Protein AF-A0A2X1MU84-F1 (afdb_monomer_lite)

InterPro domains:
  IPR000269 Copper amine oxidase [PTHR10638] (12-130)
  IPR015798 Copper amine oxidase, catalytic domain [PF01179] (11-119)
  IPR036460 Copper amine oxidase, catalytic domain superfamily [G3DSA:2.70.98.20] (1-134)
  IPR036460 Copper amine oxidase, catalytic domain superfamily [SSF49998] (6-132)

Organism: Escherichia coli (NCBI:txid562)

Foldseek 3Di:
DAFDQAQDCPDPCNCVRDVQADDPGGRDGDGDDDDDDDDDDCDQQVHNDWFKKKWAWDWDADPPDDDDGIDIDIDIDTDDDDVSVPDDDDPNIWIWTFDPVDADPVRHTRTDTDDPPPDDPDDDDPDDDDDPVD

Radius of gyration: 23.7 Å; chains: 1; bounding box: 52×28×69 Å

Sequence (134 aa):
MKGVKAKTMHDETAKDDTRYGTLIDHNIVGTTHQHIYNFRLDLDVDGENNSLVAMDPVVKPNTAGGPRTSTMQVNQYNIGNEQDAAQKFDPGTIRLLSNPNKENRMGNPVSYQIIPYAGGTHPVAKGAQFAPDE

Secondary structure (DSSP, 8-state):
-EE-S-SSTTSTTHHHHTTTEEEEETTEEEE-------------TTSS--EEEEEEEEEEE--S-SS-SEEEEEEEEEE-SHHHHS-PPPTTSEEEEEEEEEE-TTSPEEEEE--S----SS---S-----TT-

Structure (mmCIF, N/CA/C/O backbone):
data_AF-A0A2X1MU84-F1
#
_entry.id   AF-A0A2X1MU84-F1
#
loop_
_atom_site.group_PDB
_atom_site.id
_atom_site.type_symbol
_atom_site.label_atom_id
_atom_site.label_alt_id
_atom_site.label_comp_id
_atom_site.label_asym_id
_atom_site.label_entity_id
_atom_site.label_seq_id
_atom_site.pdbx_PDB_ins_code
_atom_site.Cartn_x
_atom_site.Cartn_y
_atom_site.Cartn_z
_atom_site.occupancy
_atom_site.B_iso_or_equiv
_atom_site.auth_seq_id
_atom_site.auth_comp_id
_atom_site.auth_asym_id
_atom_site.auth_atom_id
_atom_site.pdbx_PDB_model_num
ATOM 1 N N . MET A 1 1 ? 7.046 -1.311 -28.877 1.00 83.38 1 MET A N 1
ATOM 2 C CA . MET A 1 1 ? 8.393 -1.631 -29.411 1.00 83.38 1 MET A CA 1
ATOM 3 C C . MET A 1 1 ? 8.799 -0.529 -30.378 1.00 83.38 1 MET A C 1
ATOM 5 O O . MET A 1 1 ? 7.911 0.036 -31.008 1.00 83.38 1 MET A O 1
ATOM 9 N N . LYS A 1 2 ? 10.095 -0.220 -30.488 1.00 93.31 2 LYS A N 1
ATOM 10 C CA . LYS A 1 2 ? 10.650 0.823 -31.369 1.00 93.31 2 LYS A CA 1
ATOM 11 C C . LYS A 1 2 ? 11.746 0.225 -32.258 1.00 93.31 2 LYS A C 1
ATOM 13 O O . LYS A 1 2 ? 12.642 -0.436 -31.741 1.00 93.31 2 LYS A O 1
ATOM 18 N N . GLY A 1 3 ? 11.691 0.491 -33.563 1.00 94.69 3 GLY A N 1
ATOM 19 C CA . GLY A 1 3 ? 12.776 0.163 -34.493 1.00 94.69 3 GLY A CA 1
ATOM 20 C C . GLY A 1 3 ? 13.965 1.115 -34.331 1.00 94.69 3 GLY A C 1
ATOM 21 O O . GLY A 1 3 ? 13.766 2.326 -34.202 1.00 94.69 3 GLY A O 1
ATOM 22 N N . VAL A 1 4 ? 15.189 0.588 -34.325 1.00 96.50 4 VAL A N 1
ATOM 23 C CA . VAL A 1 4 ? 16.427 1.365 -34.125 1.00 96.5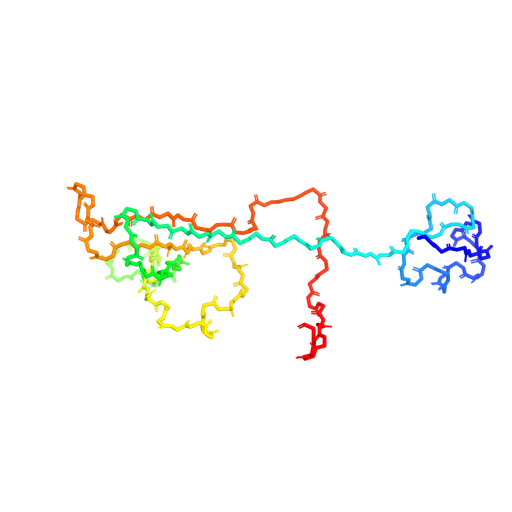0 4 VAL A CA 1
ATOM 24 C C . VAL A 1 4 ? 17.540 0.946 -35.084 1.00 96.50 4 VAL A C 1
ATOM 26 O O . VAL A 1 4 ? 17.486 -0.127 -35.687 1.00 96.50 4 VAL A O 1
ATOM 29 N N . LYS A 1 5 ? 18.563 1.796 -35.246 1.00 96.12 5 LYS A N 1
ATOM 30 C CA . LYS A 1 5 ? 19.706 1.488 -36.121 1.00 96.12 5 LYS A CA 1
ATOM 31 C C . LYS A 1 5 ? 20.661 0.488 -35.472 1.00 96.12 5 LYS A C 1
ATOM 33 O O . LYS A 1 5 ? 21.187 -0.368 -36.182 1.00 96.12 5 LYS A O 1
ATOM 38 N N . ALA A 1 6 ? 20.836 0.573 -34.154 1.00 97.00 6 ALA A N 1
ATOM 39 C CA . ALA A 1 6 ? 21.680 -0.344 -33.401 1.00 97.00 6 ALA A CA 1
ATOM 40 C C . ALA A 1 6 ? 21.195 -1.802 -33.516 1.00 97.00 6 ALA A C 1
ATOM 42 O O . ALA A 1 6 ? 20.025 -2.120 -33.292 1.00 97.00 6 ALA A O 1
ATOM 43 N N . LYS A 1 7 ? 22.118 -2.697 -33.857 1.00 97.38 7 LYS A N 1
ATOM 44 C CA . LYS A 1 7 ? 21.985 -4.154 -33.778 1.00 97.38 7 LYS A CA 1
ATOM 45 C C . LYS A 1 7 ? 22.563 -4.682 -32.474 1.00 97.38 7 LYS A C 1
ATOM 47 O O . LYS A 1 7 ? 22.012 -5.618 -31.914 1.00 97.38 7 LYS A O 1
ATOM 52 N N . THR A 1 8 ? 23.639 -4.079 -31.973 1.00 97.50 8 THR A N 1
ATOM 53 C CA . THR A 1 8 ? 24.250 -4.441 -30.686 1.00 97.50 8 THR A CA 1
ATOM 54 C C . THR A 1 8 ? 24.538 -3.200 -29.847 1.00 97.50 8 THR A C 1
ATOM 56 O O . THR A 1 8 ? 24.522 -2.077 -30.348 1.00 97.50 8 THR A O 1
ATOM 59 N N . MET A 1 9 ? 24.875 -3.392 -28.570 1.00 97.56 9 MET A N 1
ATOM 60 C CA . MET A 1 9 ? 25.298 -2.290 -27.696 1.00 97.56 9 MET A CA 1
ATOM 61 C C . MET A 1 9 ? 26.665 -1.685 -28.066 1.00 97.56 9 MET A C 1
ATOM 63 O O . MET A 1 9 ? 27.057 -0.688 -27.465 1.00 97.56 9 MET A O 1
ATOM 67 N N . HIS A 1 10 ? 27.390 -2.265 -29.030 1.00 97.69 10 HIS A N 1
ATOM 68 C CA . HIS A 1 10 ? 28.664 -1.736 -29.527 1.00 97.69 10 HIS A CA 1
ATOM 69 C C . HIS A 1 10 ? 28.502 -0.730 -30.673 1.00 97.69 10 HIS A C 1
ATOM 71 O O . HIS A 1 10 ? 29.481 -0.088 -31.048 1.00 97.69 10 HIS A O 1
ATOM 77 N N . ASP A 1 11 ? 27.296 -0.579 -31.224 1.00 97.50 11 ASP A N 1
ATOM 78 C CA . ASP A 1 11 ? 27.050 0.359 -32.316 1.00 97.50 11 ASP A CA 1
ATOM 79 C C . ASP A 1 11 ? 27.019 1.807 -31.804 1.00 97.50 11 ASP A C 1
ATOM 81 O O . ASP A 1 11 ? 26.520 2.086 -30.713 1.00 97.50 11 ASP A O 1
ATOM 85 N N . GLU A 1 12 ? 27.497 2.753 -32.617 1.00 97.38 12 GLU A N 1
ATOM 86 C CA . GLU A 1 12 ? 27.637 4.167 -32.228 1.00 97.38 12 GLU A CA 1
ATOM 87 C C . GLU A 1 12 ? 26.319 4.797 -31.749 1.00 97.38 12 GLU A C 1
ATOM 89 O O . GLU A 1 12 ? 26.312 5.621 -30.834 1.00 97.38 12 GLU A O 1
ATOM 94 N N .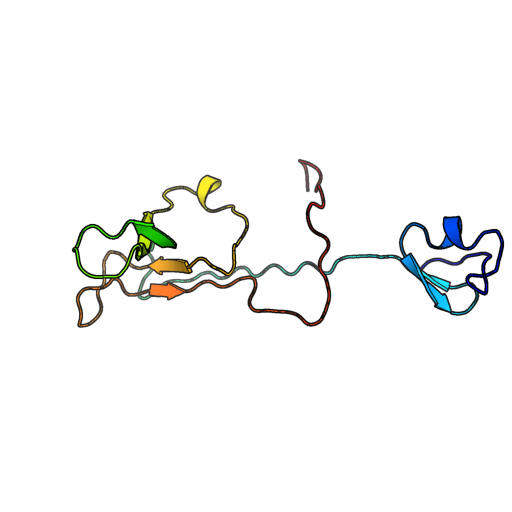 THR A 1 13 ? 25.186 4.386 -32.332 1.00 96.81 13 THR A N 1
ATOM 95 C CA . THR A 1 13 ? 23.864 4.928 -31.992 1.00 96.81 13 THR A CA 1
ATOM 96 C C . THR A 1 13 ? 23.222 4.255 -30.784 1.00 96.81 13 THR A C 1
ATOM 98 O O . THR A 1 13 ? 22.211 4.762 -30.300 1.00 96.81 13 THR A O 1
ATOM 101 N N . ALA A 1 14 ? 23.784 3.154 -30.265 1.00 96.38 14 ALA A N 1
ATOM 102 C CA . ALA A 1 14 ? 23.140 2.314 -29.253 1.00 96.38 14 ALA A CA 1
ATOM 103 C C . ALA A 1 14 ? 22.705 3.114 -28.021 1.00 96.38 14 ALA A C 1
ATOM 105 O O . ALA A 1 14 ? 21.564 2.999 -27.586 1.00 96.38 14 ALA A O 1
ATOM 106 N N . LYS A 1 15 ? 23.571 4.000 -27.513 1.00 96.69 15 LYS A N 1
ATOM 107 C CA . LYS A 1 15 ? 23.278 4.839 -26.341 1.00 96.69 15 LYS A CA 1
ATOM 108 C C . LYS A 1 15 ? 22.028 5.708 -26.523 1.00 96.69 15 LYS A C 1
ATOM 110 O O . LYS A 1 15 ? 21.224 5.825 -25.599 1.00 96.69 15 LYS A O 1
ATOM 115 N N . ASP A 1 16 ? 21.882 6.339 -27.684 1.00 97.44 16 ASP A N 1
ATOM 116 C CA . ASP A 1 16 ? 2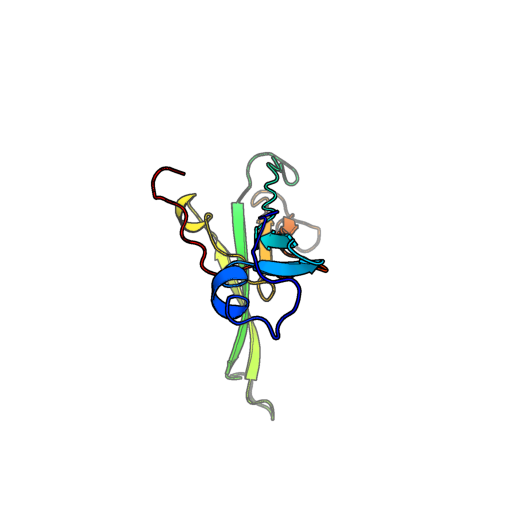0.732 7.198 -27.972 1.00 97.44 16 ASP A CA 1
ATOM 117 C C . ASP A 1 16 ? 19.495 6.377 -28.341 1.00 97.44 16 ASP A C 1
ATOM 119 O O . ASP A 1 16 ? 18.381 6.697 -27.915 1.00 97.44 16 ASP A O 1
ATOM 123 N N . ASP A 1 17 ? 19.692 5.279 -29.068 1.00 97.69 17 ASP A N 1
ATOM 124 C CA . ASP A 1 17 ? 18.636 4.358 -29.471 1.00 97.69 17 ASP A CA 1
ATOM 125 C C . ASP A 1 17 ? 17.945 3.710 -28.256 1.00 97.69 17 ASP A C 1
ATOM 127 O O . ASP A 1 17 ? 16.711 3.609 -28.250 1.00 97.69 17 ASP A O 1
ATOM 131 N N . THR A 1 18 ? 18.706 3.359 -27.208 1.00 97.62 18 THR A N 1
ATOM 132 C CA . THR A 1 18 ? 18.232 2.708 -25.968 1.00 97.62 18 THR A CA 1
ATOM 133 C C . THR A 1 18 ? 17.910 3.673 -24.825 1.00 97.62 18 THR A C 1
ATOM 135 O O . THR A 1 18 ? 17.694 3.249 -23.690 1.00 97.62 18 THR A O 1
ATOM 138 N N . ARG A 1 19 ? 17.863 4.987 -25.073 1.00 97.25 19 ARG A N 1
ATOM 139 C CA . ARG A 1 19 ? 17.624 5.998 -24.023 1.00 97.25 19 ARG A CA 1
ATOM 140 C C . ARG A 1 19 ? 16.344 5.760 -23.207 1.00 97.25 19 ARG A C 1
ATOM 142 O O . ARG A 1 19 ? 16.298 6.102 -22.030 1.00 97.25 19 ARG A O 1
ATOM 149 N N . TYR A 1 20 ? 15.317 5.184 -23.831 1.00 95.62 20 TYR A N 1
ATOM 150 C CA . TYR A 1 20 ? 13.987 4.977 -23.243 1.00 95.62 20 TYR A CA 1
ATOM 151 C C . TYR A 1 20 ? 13.544 3.508 -23.262 1.00 95.62 20 TYR A C 1
ATOM 153 O O . TYR A 1 20 ? 12.349 3.219 -23.237 1.00 95.62 20 TYR A O 1
ATOM 161 N N . GLY A 1 21 ? 14.481 2.566 -23.374 1.00 95.88 21 GLY A N 1
ATOM 162 C CA . GLY A 1 21 ? 14.158 1.143 -23.414 1.00 95.88 21 GLY A CA 1
ATOM 163 C C . GLY A 1 21 ? 15.359 0.266 -23.724 1.00 95.88 21 GLY A C 1
ATOM 164 O O . GLY A 1 21 ? 16.372 0.731 -24.235 1.00 95.88 21 GLY A O 1
ATOM 165 N N . THR A 1 22 ? 15.234 -1.022 -23.442 1.00 97.56 22 THR A N 1
ATOM 166 C CA . THR A 1 22 ? 16.311 -1.997 -23.640 1.00 97.56 22 THR A CA 1
ATOM 167 C C . THR A 1 22 ? 16.357 -2.464 -25.096 1.00 97.56 22 THR A C 1
ATOM 169 O O . THR A 1 22 ? 15.309 -2.734 -25.681 1.00 97.56 22 THR A O 1
ATOM 172 N N . LEU A 1 23 ? 17.550 -2.594 -25.685 1.00 98.19 23 LEU A N 1
ATOM 173 C CA . LEU A 1 23 ? 17.733 -3.319 -26.949 1.00 98.19 23 LEU A CA 1
ATOM 174 C C . LEU A 1 23 ? 17.534 -4.815 -26.677 1.00 98.19 23 LEU A C 1
ATOM 176 O O . LEU A 1 23 ? 18.325 -5.409 -25.948 1.00 98.19 23 LEU A O 1
ATOM 180 N N . ILE A 1 24 ? 16.459 -5.397 -27.203 1.00 97.81 24 ILE A N 1
ATOM 181 C CA . ILE A 1 24 ? 16.071 -6.790 -26.911 1.00 97.81 24 ILE A CA 1
ATOM 182 C C . ILE A 1 24 ? 16.345 -7.742 -28.075 1.00 97.81 24 ILE A C 1
ATOM 184 O O . ILE A 1 24 ? 16.383 -8.950 -27.874 1.00 97.81 24 ILE A O 1
ATOM 188 N N . ASP A 1 25 ? 16.530 -7.194 -29.273 1.00 98.12 25 ASP A N 1
ATOM 189 C CA . ASP A 1 25 ? 16.936 -7.916 -30.473 1.00 98.12 25 ASP A CA 1
ATOM 190 C C . ASP A 1 25 ? 17.596 -6.926 -31.445 1.00 98.12 25 ASP A C 1
ATOM 192 O O . ASP A 1 25 ? 17.529 -5.704 -31.252 1.00 98.12 25 ASP A O 1
ATOM 196 N N . HIS A 1 26 ? 18.219 -7.430 -32.506 1.00 98.00 26 HIS A N 1
ATOM 197 C CA . HIS A 1 26 ? 18.782 -6.599 -33.558 1.00 98.00 26 HIS A CA 1
ATOM 198 C C . HIS A 1 26 ? 17.719 -5.634 -34.091 1.00 98.00 26 HIS A C 1
ATOM 200 O O . HIS A 1 26 ? 16.662 -6.052 -34.561 1.00 98.00 26 HIS A O 1
ATOM 206 N N . ASN A 1 27 ? 18.015 -4.331 -34.033 1.00 98.31 27 ASN A N 1
ATOM 207 C CA . ASN A 1 27 ? 17.135 -3.262 -34.498 1.00 98.31 27 ASN A CA 1
ATOM 208 C C . ASN A 1 27 ? 15.830 -3.085 -33.697 1.00 98.31 27 ASN A C 1
ATOM 210 O O . ASN A 1 27 ? 14.989 -2.284 -34.110 1.00 98.31 27 ASN A O 1
ATOM 214 N N . ILE A 1 28 ? 15.653 -3.763 -32.554 1.00 97.62 28 ILE A N 1
ATOM 215 C CA . ILE A 1 28 ? 14.407 -3.734 -31.773 1.00 97.62 28 ILE A CA 1
ATOM 216 C C . ILE A 1 28 ? 14.671 -3.318 -30.325 1.00 97.62 28 ILE A C 1
ATOM 218 O O . ILE A 1 28 ? 15.297 -4.033 -29.542 1.00 97.62 28 ILE A O 1
ATOM 222 N N . VAL A 1 29 ? 14.094 -2.178 -29.938 1.00 98.50 29 VAL A N 1
ATOM 223 C CA . VAL A 1 29 ? 14.052 -1.708 -28.550 1.00 98.50 29 VAL A CA 1
ATOM 224 C C . VAL A 1 29 ? 12.680 -1.965 -27.926 1.00 98.50 29 VAL A C 1
ATOM 226 O O . VAL A 1 29 ? 11.635 -1.531 -28.432 1.00 98.50 29 VAL A O 1
ATOM 229 N N . GLY A 1 30 ? 12.693 -2.625 -26.770 1.00 97.38 30 GLY A N 1
ATOM 230 C CA . GLY A 1 30 ? 11.568 -2.710 -25.849 1.00 97.38 30 GLY A CA 1
ATOM 231 C C . GLY A 1 30 ? 11.460 -1.417 -25.048 1.00 97.38 30 GLY A C 1
ATOM 232 O O . GLY A 1 30 ? 12.101 -1.272 -24.011 1.00 97.38 30 GLY A O 1
ATOM 233 N N . THR A 1 31 ? 10.681 -0.456 -25.552 1.00 97.00 31 THR A N 1
ATOM 234 C CA . THR A 1 31 ? 10.434 0.822 -24.870 1.00 97.00 31 THR A CA 1
ATOM 235 C C . THR A 1 31 ? 9.858 0.579 -23.478 1.00 97.00 31 THR A C 1
ATOM 237 O O . THR A 1 31 ? 8.872 -0.148 -23.334 1.00 97.00 31 THR A O 1
ATOM 240 N N . THR A 1 32 ? 10.463 1.196 -22.467 1.00 94.88 32 THR A N 1
ATOM 241 C CA . THR A 1 32 ? 9.982 1.148 -21.087 1.00 94.88 32 THR A CA 1
ATOM 242 C C . THR A 1 32 ? 8.557 1.692 -21.017 1.00 94.88 32 THR A C 1
ATOM 244 O O . THR A 1 32 ? 8.249 2.727 -21.602 1.00 94.88 32 THR A O 1
ATOM 247 N N . HIS A 1 33 ? 7.687 0.993 -20.296 1.00 93.25 33 HIS A N 1
ATOM 248 C CA . HIS A 1 33 ? 6.294 1.368 -20.062 1.00 93.25 33 HIS A CA 1
ATOM 249 C C . HIS A 1 33 ? 5.850 0.846 -18.690 1.00 93.25 33 HIS A C 1
ATOM 251 O O . HIS A 1 33 ? 6.596 0.125 -18.023 1.00 93.25 33 HIS A O 1
ATOM 257 N N . GLN A 1 34 ? 4.650 1.226 -18.249 1.00 91.94 34 GLN A N 1
ATOM 258 C CA . GLN A 1 34 ? 4.057 0.743 -17.003 1.00 91.94 34 GLN A CA 1
ATOM 259 C C . GLN A 1 34 ? 2.726 0.049 -17.281 1.00 91.94 34 GLN A C 1
ATOM 261 O O . GLN A 1 34 ? 2.008 0.410 -18.209 1.00 91.94 34 GLN A O 1
ATOM 266 N N . HIS A 1 35 ? 2.390 -0.915 -16.430 1.00 92.94 35 HIS A N 1
ATOM 267 C CA . HIS A 1 35 ? 1.050 -1.477 -16.334 1.00 92.94 35 HIS A CA 1
ATOM 268 C C . HIS A 1 35 ? 0.471 -1.051 -14.992 1.00 92.94 35 HIS A C 1
ATOM 270 O O . HIS A 1 35 ? 0.996 -1.429 -13.944 1.00 92.94 35 HIS A O 1
ATOM 276 N N . ILE A 1 36 ? -0.570 -0.225 -15.032 1.00 92.25 36 ILE A N 1
ATOM 277 C CA . ILE A 1 36 ? -1.228 0.309 -13.842 1.00 92.25 36 ILE A CA 1
ATOM 278 C C . ILE A 1 36 ? -2.621 -0.299 -13.789 1.00 92.25 36 ILE A C 1
ATOM 280 O O . ILE A 1 36 ? -3.402 -0.163 -14.727 1.00 92.25 36 ILE A O 1
ATOM 284 N N . TYR A 1 37 ? -2.908 -0.989 -12.692 1.00 94.19 37 TYR A N 1
ATOM 285 C CA . TYR A 1 37 ? -4.187 -1.642 -12.456 1.00 94.19 37 TYR A CA 1
ATOM 286 C C . TYR A 1 37 ? -4.912 -0.892 -11.342 1.00 94.19 37 TYR A C 1
ATOM 288 O O . TYR A 1 37 ? -4.315 -0.592 -10.306 1.00 94.19 37 TYR A O 1
ATOM 296 N N . ASN A 1 38 ? -6.191 -0.594 -11.553 1.00 96.62 38 ASN A N 1
ATOM 297 C CA . ASN A 1 38 ? -7.072 -0.029 -10.541 1.00 96.62 38 ASN A CA 1
ATOM 298 C C . ASN A 1 38 ? -8.250 -0.982 -10.315 1.00 96.62 38 ASN A C 1
ATOM 300 O O . ASN A 1 38 ? -8.778 -1.558 -11.266 1.00 96.62 38 ASN A O 1
ATOM 304 N N . PHE A 1 39 ? -8.647 -1.138 -9.055 1.00 97.00 39 PHE A N 1
ATOM 305 C CA . PHE A 1 39 ? -9.798 -1.939 -8.665 1.00 97.00 39 PHE A CA 1
ATOM 306 C C . PHE A 1 39 ? -10.764 -1.054 -7.883 1.00 97.00 39 PHE A C 1
ATOM 308 O O . PHE A 1 39 ? -10.402 -0.521 -6.834 1.00 97.00 39 PHE A O 1
ATOM 315 N N . ARG A 1 40 ? -12.002 -0.930 -8.369 1.00 98.25 40 ARG A N 1
ATOM 316 C CA . ARG A 1 40 ? -13.103 -0.360 -7.588 1.00 98.25 40 ARG A CA 1
ATOM 317 C C . ARG A 1 40 ? -13.674 -1.458 -6.696 1.00 98.25 40 ARG A C 1
ATOM 319 O O . ARG A 1 40 ? -14.254 -2.414 -7.204 1.00 98.25 40 ARG A O 1
ATOM 326 N N . LEU A 1 41 ? -13.512 -1.308 -5.385 1.00 98.38 41 LEU A N 1
ATOM 327 C CA . LEU A 1 41 ? -14.028 -2.235 -4.380 1.00 98.38 41 LEU A CA 1
ATOM 328 C C . LEU A 1 41 ? -15.028 -1.488 -3.495 1.00 98.38 41 LEU A C 1
ATOM 330 O O . LEU A 1 41 ? -14.633 -0.634 -2.708 1.00 98.38 41 LEU A O 1
ATOM 334 N N . ASP A 1 42 ? -16.309 -1.799 -3.666 1.00 98.62 42 ASP A N 1
ATOM 335 C CA . ASP A 1 42 ? -17.408 -1.258 -2.862 1.00 98.62 42 ASP A CA 1
ATOM 336 C C . ASP A 1 42 ? -17.591 -2.164 -1.641 1.00 98.62 42 ASP A C 1
ATOM 338 O O . ASP A 1 42 ? -18.201 -3.231 -1.729 1.00 98.62 42 ASP A O 1
ATOM 342 N N . LEU A 1 43 ? -16.887 -1.842 -0.558 1.00 98.50 43 LEU A N 1
ATOM 343 C CA . LEU A 1 43 ? -16.814 -2.696 0.622 1.00 98.50 43 LEU A CA 1
ATOM 344 C C . LEU A 1 43 ? -17.800 -2.204 1.682 1.00 98.50 43 LEU A C 1
ATOM 346 O O . LEU A 1 43 ? -17.586 -1.145 2.259 1.00 98.50 43 LEU A O 1
ATOM 350 N N . ASP A 1 44 ? -18.785 -3.040 2.007 1.00 98.69 44 ASP A N 1
ATOM 351 C CA . ASP A 1 44 ? -19.666 -2.862 3.164 1.00 98.69 44 ASP A CA 1
ATOM 352 C C . ASP A 1 44 ? -19.203 -3.780 4.299 1.00 98.69 44 ASP A C 1
ATOM 354 O O . ASP A 1 44 ? -19.650 -4.926 4.434 1.00 98.69 44 ASP A O 1
ATOM 358 N N . VAL A 1 45 ? -18.262 -3.313 5.121 1.00 98.75 45 VAL A N 1
ATOM 359 C CA . VAL A 1 45 ? -17.715 -4.114 6.224 1.00 98.75 45 VAL A CA 1
ATOM 360 C C . VAL A 1 45 ? -18.783 -4.285 7.301 1.00 98.75 45 VAL A C 1
ATOM 362 O O . VAL A 1 45 ? -18.994 -3.427 8.153 1.00 98.75 45 VAL A O 1
ATOM 365 N N . ASP A 1 46 ? -19.484 -5.418 7.251 1.00 98.38 46 ASP A N 1
ATOM 366 C CA . ASP A 1 46 ? -20.591 -5.754 8.158 1.00 98.38 46 ASP A CA 1
ATOM 367 C C . ASP A 1 46 ? -21.679 -4.650 8.215 1.00 98.38 46 ASP A C 1
ATOM 369 O O . ASP A 1 46 ? -22.311 -4.405 9.248 1.00 98.38 46 ASP A O 1
ATOM 373 N N . GLY A 1 47 ? -21.886 -3.956 7.091 1.00 98.50 47 GLY A N 1
ATOM 374 C CA . GLY A 1 47 ? -22.834 -2.854 6.921 1.00 98.50 47 GLY A CA 1
ATOM 375 C C . GLY A 1 47 ? -22.219 -1.638 6.219 1.00 98.50 47 GLY A C 1
ATOM 376 O O . GLY A 1 47 ? -21.001 -1.519 6.136 1.00 98.50 47 GLY A O 1
ATOM 377 N N . GLU A 1 48 ? -23.087 -0.736 5.763 1.00 98.56 48 GLU A N 1
ATOM 378 C CA . GLU A 1 48 ? -22.769 0.411 4.889 1.00 98.56 48 GLU A CA 1
ATOM 379 C C . GLU A 1 48 ? -21.929 1.509 5.573 1.00 98.56 48 GLU A C 1
ATOM 381 O O . GLU A 1 48 ? -21.013 2.085 4.995 1.00 98.56 48 GLU A O 1
ATOM 386 N N . ASN A 1 49 ? -22.215 1.814 6.843 1.00 98.62 49 ASN A N 1
ATOM 387 C CA . ASN A 1 49 ? -21.562 2.920 7.545 1.00 98.62 49 ASN A CA 1
ATOM 388 C C . ASN A 1 49 ? -20.175 2.503 8.044 1.00 98.62 49 ASN A C 1
ATOM 390 O O . ASN A 1 49 ? -20.050 1.882 9.104 1.00 98.62 49 ASN A O 1
ATOM 394 N N . ASN A 1 50 ? -19.128 2.834 7.291 1.00 98.75 50 ASN A N 1
ATOM 395 C CA . ASN A 1 50 ? -17.738 2.521 7.627 1.00 98.75 50 ASN A CA 1
ATOM 396 C C . ASN A 1 50 ? -16.867 3.781 7.755 1.00 98.75 50 ASN A C 1
ATOM 398 O O . ASN A 1 50 ? -17.268 4.899 7.441 1.00 98.75 50 ASN A O 1
ATOM 402 N N . SER A 1 51 ? -15.650 3.609 8.263 1.00 98.69 51 SER A N 1
ATOM 403 C CA . SER A 1 51 ? -14.635 4.657 8.370 1.00 98.69 51 SER A CA 1
ATOM 404 C C . SER A 1 51 ? -13.260 4.100 8.026 1.00 98.69 51 SER A C 1
ATOM 406 O O . SER A 1 51 ? -12.952 2.948 8.338 1.00 98.69 51 SER A O 1
ATOM 408 N N . LEU A 1 52 ? -12.423 4.927 7.399 1.00 98.88 52 LEU A N 1
ATOM 409 C CA . LEU A 1 52 ? -11.038 4.580 7.100 1.00 98.88 52 LEU A CA 1
ATOM 410 C C . LEU A 1 52 ? -10.157 4.859 8.326 1.00 98.88 52 LEU A C 1
ATOM 412 O O . LEU A 1 52 ? -10.127 5.977 8.847 1.00 98.88 52 LEU A O 1
ATOM 416 N N . VAL A 1 53 ? -9.423 3.842 8.772 1.00 98.81 53 VAL A N 1
ATOM 417 C CA . VAL A 1 53 ? -8.543 3.898 9.944 1.00 98.81 53 VAL A CA 1
ATOM 418 C C . VAL A 1 53 ? -7.108 3.596 9.525 1.00 98.81 53 VAL A C 1
ATOM 420 O O . VAL A 1 53 ? -6.826 2.591 8.867 1.00 98.81 53 VAL A O 1
ATOM 423 N N . ALA A 1 54 ? -6.185 4.464 9.928 1.00 98.81 54 ALA A N 1
ATOM 424 C CA . ALA A 1 54 ? -4.753 4.248 9.814 1.00 98.81 54 ALA A CA 1
ATOM 425 C C . ALA A 1 54 ? -4.202 3.669 11.119 1.00 98.81 54 ALA A C 1
ATOM 427 O O . ALA A 1 54 ? -4.559 4.108 12.212 1.00 98.81 54 ALA A O 1
ATOM 428 N N . MET A 1 55 ? -3.310 2.693 10.991 1.00 98.88 55 MET A N 1
ATOM 429 C CA . MET A 1 55 ? -2.521 2.128 12.078 1.00 98.88 55 MET A CA 1
ATOM 430 C C . MET A 1 55 ? -1.070 2.078 11.608 1.00 98.88 55 MET A C 1
ATOM 432 O O . MET A 1 55 ? -0.698 1.221 10.809 1.00 98.88 55 MET A O 1
ATOM 436 N N . ASP A 1 56 ? -0.254 3.008 12.094 1.00 98.69 56 ASP A N 1
ATOM 437 C CA . ASP A 1 56 ? 1.143 3.138 11.683 1.00 98.69 56 ASP A CA 1
ATOM 438 C C . ASP A 1 56 ? 2.056 2.547 12.771 1.00 98.69 56 ASP A C 1
ATOM 440 O O . ASP A 1 56 ? 2.152 3.125 13.864 1.00 98.69 56 ASP A O 1
ATOM 444 N N . PRO A 1 57 ? 2.719 1.398 12.525 1.00 98.69 57 PRO A N 1
ATOM 445 C CA . PRO A 1 57 ? 3.724 0.864 13.433 1.00 98.69 57 PRO A CA 1
ATOM 446 C C . PRO A 1 57 ? 4.902 1.830 13.568 1.00 98.69 57 PRO A C 1
ATOM 448 O O . PRO A 1 57 ? 5.497 2.263 12.584 1.00 98.69 57 PRO A O 1
ATOM 451 N N . VAL A 1 58 ? 5.263 2.157 14.804 1.00 98.62 58 VAL A N 1
ATOM 452 C CA . VAL A 1 58 ? 6.315 3.123 15.127 1.00 98.62 58 VAL A CA 1
ATOM 453 C C . VAL A 1 58 ? 7.178 2.628 16.277 1.00 98.62 58 VAL A C 1
ATOM 455 O O . VAL A 1 58 ? 6.721 1.923 17.176 1.00 98.62 58 VAL A O 1
ATOM 458 N N . VAL A 1 59 ? 8.443 3.040 16.281 1.00 98.50 59 VAL A N 1
ATOM 459 C CA . VAL A 1 59 ? 9.346 2.821 17.412 1.00 98.50 59 VAL A CA 1
ATOM 460 C C . VAL A 1 59 ? 9.327 4.066 18.290 1.00 98.50 59 VAL A C 1
ATOM 462 O O . VAL A 1 59 ? 9.650 5.156 17.822 1.00 98.50 59 VAL A O 1
ATOM 465 N N . LYS A 1 60 ? 8.963 3.914 19.567 1.00 98.12 60 LYS A N 1
ATOM 466 C CA . LYS A 1 60 ? 8.960 5.010 20.549 1.00 98.12 60 LYS A CA 1
ATOM 467 C C . LYS A 1 60 ? 9.943 4.740 21.692 1.00 98.12 60 LYS A C 1
ATOM 469 O O . LYS A 1 60 ? 10.171 3.568 22.021 1.00 98.12 60 LYS A O 1
ATOM 474 N N . PRO A 1 61 ? 10.518 5.790 22.313 1.00 98.38 61 PRO A N 1
ATOM 475 C CA . PRO A 1 61 ? 11.353 5.638 23.500 1.00 98.38 61 PRO A CA 1
ATOM 476 C C . PRO A 1 61 ? 10.637 4.837 24.588 1.00 98.38 61 PRO A C 1
ATOM 478 O O . PRO A 1 61 ? 9.437 5.002 24.805 1.00 98.38 61 PRO A O 1
ATOM 481 N N . ASN A 1 62 ? 11.368 3.947 25.254 1.00 98.19 62 ASN A N 1
ATOM 482 C CA . ASN A 1 62 ? 10.819 3.188 26.367 1.00 98.19 62 ASN A CA 1
ATOM 483 C C . ASN A 1 62 ? 10.678 4.089 27.602 1.00 98.19 62 ASN A C 1
ATOM 485 O O . ASN A 1 62 ? 11.657 4.668 28.066 1.00 98.19 62 ASN A O 1
ATOM 489 N N . THR A 1 63 ? 9.472 4.157 28.157 1.00 97.56 63 THR A N 1
ATOM 490 C CA . THR A 1 63 ? 9.163 4.893 29.392 1.00 97.56 63 THR A CA 1
ATOM 491 C C . THR A 1 63 ? 8.814 3.969 30.563 1.00 97.56 63 THR A C 1
ATOM 493 O O . THR A 1 63 ? 8.538 4.451 31.656 1.00 97.56 63 THR A O 1
ATOM 496 N N . ALA A 1 64 ? 8.851 2.646 30.366 1.00 97.38 64 ALA A N 1
ATOM 497 C CA . ALA A 1 64 ? 8.456 1.641 31.357 1.00 97.38 64 ALA A CA 1
ATOM 498 C C . ALA A 1 64 ? 9.626 1.103 32.210 1.00 97.38 64 ALA A C 1
ATOM 500 O O . ALA A 1 64 ? 9.436 0.203 33.026 1.00 97.38 64 ALA A O 1
ATOM 501 N N . GLY A 1 65 ? 10.842 1.631 32.025 1.00 94.56 65 GLY A N 1
ATOM 502 C CA . GLY A 1 65 ? 12.052 1.134 32.686 1.00 94.56 65 GLY A CA 1
ATOM 503 C C . GLY A 1 65 ? 12.563 -0.198 32.118 1.00 94.56 65 GLY A C 1
ATOM 504 O O . GLY A 1 65 ? 12.118 -0.669 31.069 1.00 94.56 65 GLY A O 1
ATOM 505 N N . GLY A 1 66 ? 13.536 -0.804 32.802 1.00 95.56 66 GLY A N 1
ATOM 506 C CA . GLY A 1 66 ? 14.216 -2.016 32.335 1.00 95.56 66 GLY A CA 1
ATOM 507 C C . GLY A 1 66 ? 15.292 -1.755 31.264 1.00 95.56 66 GLY A C 1
ATOM 508 O O . GLY A 1 66 ? 15.603 -0.608 30.955 1.00 95.56 66 GLY A O 1
ATOM 509 N N . PRO A 1 67 ? 15.894 -2.815 30.694 1.00 96.88 67 PRO A N 1
ATOM 510 C CA . PRO A 1 67 ? 17.096 -2.703 29.855 1.00 96.88 67 PRO A CA 1
ATOM 511 C C . PRO A 1 67 ? 16.830 -2.227 28.417 1.00 96.88 67 PRO A C 1
ATOM 513 O O . PRO A 1 67 ? 17.761 -1.932 27.672 1.00 96.88 67 PRO A O 1
ATOM 516 N N . ARG A 1 68 ? 15.567 -2.198 27.983 1.00 97.81 68 ARG A N 1
ATOM 517 C CA . ARG A 1 68 ? 15.182 -1.820 26.618 1.00 97.81 68 ARG A CA 1
ATOM 518 C C . ARG A 1 68 ? 15.182 -0.301 26.472 1.00 97.81 68 ARG A C 1
ATOM 520 O O . ARG A 1 68 ? 14.594 0.395 27.291 1.00 97.81 68 ARG A O 1
ATOM 527 N N . THR A 1 69 ? 15.746 0.207 25.380 1.00 97.81 69 THR A N 1
ATOM 528 C CA . THR A 1 69 ? 15.725 1.646 25.061 1.00 97.81 69 THR A CA 1
ATOM 529 C C . THR A 1 69 ? 14.459 2.074 24.315 1.00 97.81 69 THR A C 1
ATOM 531 O O . THR A 1 69 ? 14.082 3.244 24.357 1.00 97.81 69 THR A O 1
ATOM 534 N N . SER A 1 70 ? 13.769 1.140 23.652 1.00 98.31 70 SER A N 1
ATOM 535 C CA . SER A 1 70 ? 12.599 1.428 22.819 1.00 98.31 70 SER A CA 1
ATOM 536 C C . SER A 1 70 ? 11.528 0.336 22.847 1.00 98.31 70 SER A C 1
ATOM 538 O O . SER A 1 70 ? 11.771 -0.826 23.209 1.00 98.31 70 SER A O 1
ATOM 540 N N . THR A 1 71 ? 10.332 0.725 22.410 1.00 98.50 71 THR A N 1
ATOM 541 C CA . THR A 1 71 ? 9.146 -0.122 22.254 1.00 98.50 71 THR A CA 1
ATOM 542 C C . THR A 1 71 ? 8.569 0.028 20.849 1.00 98.50 71 THR A C 1
ATOM 544 O O . THR A 1 71 ? 8.703 1.083 20.230 1.00 98.50 71 THR A O 1
ATOM 547 N N . MET A 1 72 ? 7.940 -1.033 20.346 1.00 98.50 72 MET A N 1
ATOM 548 C CA . MET A 1 72 ? 7.117 -0.970 19.139 1.00 98.50 72 MET A CA 1
ATOM 549 C C . MET A 1 72 ? 5.695 -0.623 19.570 1.00 98.50 72 MET A C 1
ATOM 551 O O . MET A 1 72 ? 5.142 -1.281 20.449 1.00 98.50 72 MET A O 1
ATOM 555 N N . GLN A 1 73 ? 5.139 0.430 18.991 1.00 98.56 73 GLN A N 1
ATOM 556 C CA . GLN A 1 73 ? 3.790 0.920 19.254 1.00 98.56 73 GLN A CA 1
ATOM 557 C C . GLN A 1 73 ? 3.079 1.181 17.928 1.00 98.56 73 GLN A C 1
ATOM 559 O O . GLN A 1 73 ? 3.677 1.060 16.862 1.00 98.56 73 GLN A O 1
ATOM 564 N N . VAL A 1 74 ? 1.806 1.557 17.995 1.00 98.62 74 VAL A N 1
ATOM 565 C CA . VAL A 1 74 ? 1.016 1.941 16.825 1.00 98.62 74 VAL A CA 1
ATOM 566 C C . VAL A 1 74 ? 0.440 3.329 17.065 1.00 98.62 74 VAL A C 1
ATOM 568 O O . VAL A 1 74 ? -0.127 3.591 18.126 1.00 98.62 74 VAL A O 1
ATOM 571 N N . ASN A 1 75 ? 0.585 4.223 16.090 1.00 98.69 75 ASN A N 1
ATOM 572 C CA . ASN A 1 75 ? -0.214 5.441 16.032 1.00 98.69 75 ASN A CA 1
ATOM 573 C C . ASN A 1 75 ? -1.493 5.120 15.257 1.00 98.69 75 ASN A C 1
ATOM 575 O O . ASN A 1 75 ? -1.421 4.807 14.070 1.00 98.69 75 ASN A O 1
ATOM 579 N N . GLN A 1 76 ? -2.640 5.173 15.929 1.00 98.69 76 GLN A N 1
ATOM 580 C CA . GLN A 1 76 ? -3.941 4.921 15.316 1.00 98.69 76 GLN A CA 1
ATOM 581 C C . GLN A 1 76 ? -4.735 6.223 15.195 1.00 98.69 76 GLN A C 1
ATOM 583 O O . GLN A 1 76 ? -4.836 6.968 16.170 1.00 98.69 76 GLN A O 1
ATOM 588 N N . TYR A 1 77 ? -5.288 6.496 14.014 1.00 98.75 77 TYR A N 1
ATOM 589 C CA . TYR A 1 77 ? -6.107 7.682 13.741 1.00 98.75 77 TYR A CA 1
ATOM 590 C C . TYR A 1 77 ? -7.073 7.438 12.576 1.00 98.75 77 TYR A C 1
ATOM 592 O O . TYR A 1 77 ? -6.822 6.600 11.709 1.00 98.75 77 TYR A O 1
ATOM 600 N N . ASN A 1 78 ? -8.182 8.179 12.552 1.00 98.62 78 ASN A N 1
ATOM 601 C CA . ASN A 1 78 ? -9.142 8.130 11.450 1.00 98.62 78 ASN A CA 1
ATOM 602 C C . ASN A 1 78 ? -8.703 9.059 10.316 1.00 98.62 78 ASN A C 1
ATOM 604 O O . ASN A 1 78 ? -8.185 10.149 10.563 1.00 98.62 78 ASN A O 1
ATOM 608 N N . ILE A 1 79 ? -8.979 8.650 9.081 1.00 98.69 79 ILE A N 1
ATOM 609 C CA . ILE A 1 79 ? -8.860 9.496 7.893 1.00 98.69 79 ILE A CA 1
ATOM 610 C C . ILE A 1 79 ? -10.273 9.965 7.540 1.00 98.69 79 ILE A C 1
ATOM 612 O O . ILE A 1 79 ? -11.106 9.175 7.103 1.00 98.69 79 ILE A O 1
ATOM 616 N N . GLY A 1 80 ? -10.564 11.233 7.836 1.00 98.06 80 GLY A N 1
ATOM 617 C CA . GLY A 1 80 ? -11.938 11.742 7.913 1.00 98.06 80 GLY A CA 1
ATOM 618 C C . GLY A 1 80 ? -12.514 12.339 6.628 1.00 98.06 80 GLY A C 1
ATOM 619 O O . GLY A 1 80 ? -13.683 12.714 6.628 1.00 98.06 80 GLY A O 1
ATOM 620 N N . ASN A 1 81 ? -11.724 12.475 5.563 1.00 98.25 81 ASN A N 1
ATOM 621 C CA . ASN A 1 81 ? -12.172 13.038 4.288 1.00 98.25 81 ASN A CA 1
ATOM 622 C C . ASN A 1 81 ? -11.485 12.349 3.098 1.00 98.25 81 ASN A C 1
ATOM 624 O O . ASN A 1 81 ? -10.482 11.650 3.253 1.00 98.25 81 ASN A O 1
ATOM 628 N N . GLU A 1 82 ? -12.045 12.554 1.907 1.00 97.56 82 GLU A N 1
ATOM 629 C CA . GLU A 1 82 ? -11.596 11.914 0.668 1.00 97.56 82 GLU A CA 1
ATOM 630 C C . GLU A 1 82 ? -10.212 12.400 0.218 1.00 97.56 82 GLU A C 1
ATOM 632 O O . GLU A 1 82 ? -9.423 11.611 -0.304 1.00 97.56 82 GLU A O 1
ATOM 637 N N . GLN A 1 83 ? -9.892 13.677 0.450 1.00 97.38 83 GLN A N 1
ATOM 638 C CA . GLN A 1 83 ? -8.613 14.268 0.056 1.00 97.38 83 GLN A CA 1
ATOM 639 C C . GLN A 1 83 ? -7.445 13.621 0.812 1.00 97.38 83 GLN A C 1
ATOM 641 O O . GLN A 1 83 ? -6.443 13.266 0.197 1.00 97.38 83 GLN A O 1
ATOM 646 N N . ASP A 1 84 ? -7.598 13.394 2.117 1.00 97.38 84 ASP A N 1
ATOM 647 C CA . ASP A 1 84 ? -6.602 12.711 2.950 1.00 97.38 84 ASP A CA 1
ATOM 648 C C . ASP A 1 84 ? -6.577 11.188 2.693 1.00 97.38 84 ASP A C 1
ATOM 650 O O . ASP A 1 84 ? -5.556 10.519 2.894 1.00 97.38 84 ASP A O 1
ATOM 654 N N . ALA A 1 85 ? -7.693 10.609 2.236 1.00 97.56 85 ALA A N 1
ATOM 655 C CA . ALA A 1 85 ? -7.774 9.193 1.871 1.00 97.56 85 ALA A CA 1
ATOM 656 C C . ALA A 1 85 ? -7.021 8.877 0.567 1.00 97.56 85 ALA A C 1
ATOM 658 O O . ALA A 1 85 ? -6.480 7.776 0.423 1.00 97.56 85 ALA A O 1
ATOM 659 N N . ALA A 1 86 ? -6.920 9.837 -0.357 1.00 97.06 86 ALA A N 1
ATOM 660 C CA . ALA A 1 86 ? -6.131 9.726 -1.579 1.00 97.06 86 ALA A CA 1
ATOM 661 C C . ALA A 1 86 ? -4.621 9.827 -1.284 1.00 97.06 86 ALA A C 1
ATOM 663 O O . ALA A 1 86 ? -4.019 10.898 -1.303 1.00 97.06 86 ALA A O 1
ATOM 664 N N . GLN A 1 87 ? -3.979 8.686 -1.022 1.00 95.19 87 GLN A N 1
ATOM 665 C CA . GLN A 1 87 ? -2.595 8.642 -0.540 1.00 95.19 87 GLN A CA 1
ATOM 666 C C . GLN A 1 87 ? -1.725 7.598 -1.247 1.00 95.19 87 GLN A C 1
ATOM 668 O O . GLN A 1 87 ? -2.203 6.663 -1.891 1.00 95.19 87 GLN A O 1
ATOM 673 N N . LYS A 1 88 ? -0.403 7.734 -1.094 1.00 94.94 88 LYS A N 1
ATOM 674 C CA . LYS A 1 88 ? 0.526 6.635 -1.383 1.00 94.94 88 LYS A CA 1
ATOM 675 C C . LYS A 1 88 ? 0.413 5.584 -0.281 1.00 94.94 88 LYS A C 1
ATOM 677 O O . LYS A 1 88 ? 0.256 5.923 0.886 1.00 94.94 88 LYS A O 1
ATOM 682 N N . PHE A 1 89 ? 0.543 4.316 -0.653 1.00 95.88 89 PHE A N 1
ATOM 683 C CA . PHE A 1 89 ? 0.575 3.219 0.307 1.00 95.88 89 PHE A CA 1
ATOM 684 C C . PHE A 1 89 ? 2.019 2.875 0.687 1.00 95.88 89 PHE A C 1
ATOM 686 O O . PHE A 1 89 ? 2.831 2.554 -0.185 1.00 95.88 89 PHE A O 1
ATOM 693 N N . ASP A 1 90 ? 2.322 2.927 1.983 1.00 97.19 90 ASP A N 1
ATOM 694 C CA . ASP A 1 90 ? 3.543 2.364 2.560 1.00 97.19 90 ASP A CA 1
ATOM 695 C C . ASP A 1 90 ? 3.237 0.946 3.082 1.00 97.19 90 ASP A C 1
ATOM 697 O O . ASP A 1 90 ? 2.436 0.817 4.013 1.00 97.19 90 ASP A O 1
ATOM 701 N N . PRO A 1 91 ? 3.855 -0.120 2.530 1.00 97.06 91 PRO A N 1
ATOM 702 C CA . PRO A 1 91 ? 3.608 -1.498 2.958 1.00 97.06 91 PRO A CA 1
ATOM 703 C C . PRO A 1 91 ? 4.056 -1.807 4.397 1.00 97.06 91 PRO A C 1
ATOM 705 O O . PRO A 1 91 ? 3.739 -2.883 4.899 1.00 97.06 91 PRO A O 1
ATOM 708 N N . GLY A 1 92 ? 4.773 -0.898 5.070 1.00 97.62 92 GLY A N 1
ATOM 709 C CA . GLY A 1 92 ? 5.040 -0.982 6.509 1.00 97.62 92 GLY A CA 1
ATOM 710 C C . GLY A 1 92 ? 3.870 -0.534 7.398 1.00 97.62 92 GLY A C 1
ATOM 711 O O . GLY A 1 92 ? 3.919 -0.739 8.610 1.00 97.62 92 GLY A O 1
ATOM 712 N N . THR A 1 93 ? 2.828 0.068 6.817 1.00 98.62 93 THR A N 1
ATOM 713 C CA . THR A 1 93 ? 1.658 0.607 7.530 1.00 98.62 93 THR A CA 1
ATOM 714 C C . THR A 1 93 ? 0.411 -0.249 7.325 1.00 98.62 93 THR A C 1
ATOM 716 O O . THR A 1 93 ? 0.345 -1.101 6.438 1.00 98.62 93 THR A O 1
ATOM 719 N N . ILE A 1 94 ? -0.604 -0.026 8.161 1.00 98.81 94 ILE A N 1
ATOM 720 C CA . ILE A 1 94 ? -1.886 -0.727 8.098 1.00 98.81 94 IL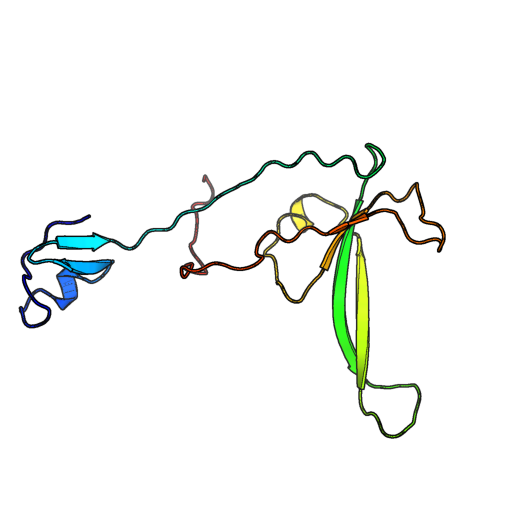E A CA 1
ATOM 721 C C . ILE A 1 94 ? -2.989 0.292 7.794 1.00 98.81 94 ILE A C 1
ATOM 723 O O . ILE A 1 94 ? -3.059 1.372 8.390 1.00 98.81 94 ILE A O 1
ATOM 727 N N . ARG A 1 95 ? -3.860 -0.060 6.846 1.00 98.81 95 ARG A N 1
ATOM 728 C CA . ARG A 1 95 ? -5.084 0.673 6.514 1.00 98.81 95 ARG A CA 1
ATOM 729 C C . ARG A 1 95 ? -6.263 -0.271 6.650 1.00 98.81 95 ARG A C 1
ATOM 731 O O . ARG A 1 95 ? -6.254 -1.349 6.054 1.00 98.81 95 ARG A O 1
ATOM 738 N N . LEU A 1 96 ? -7.243 0.123 7.451 1.00 98.88 96 LEU A N 1
ATOM 739 C CA . LEU A 1 96 ? -8.449 -0.649 7.710 1.00 98.88 96 LEU A CA 1
ATOM 740 C C . LEU A 1 96 ? -9.665 0.125 7.226 1.00 98.88 96 LEU A C 1
ATOM 742 O O . LEU A 1 96 ? -9.782 1.317 7.505 1.00 98.88 96 LEU A O 1
ATOM 746 N N . LEU A 1 97 ? -10.589 -0.567 6.568 1.00 98.88 97 LEU A N 1
ATOM 747 C CA . LEU A 1 97 ? -11.970 -0.113 6.513 1.00 98.88 97 LEU A CA 1
ATOM 748 C C . LEU A 1 97 ? -12.710 -0.782 7.670 1.00 98.88 97 LEU A C 1
ATOM 750 O O . LEU A 1 97 ? -12.760 -2.013 7.747 1.00 98.88 97 LEU A O 1
ATOM 754 N N . SER A 1 98 ? -13.212 0.030 8.592 1.00 98.88 98 SER A N 1
ATOM 755 C CA . SER A 1 98 ? -13.770 -0.424 9.865 1.00 98.88 98 SER A CA 1
ATOM 756 C C . SER A 1 98 ? -15.218 0.014 10.010 1.00 98.88 98 SER A C 1
ATOM 758 O O . SER A 1 98 ? -15.570 1.135 9.646 1.00 98.88 98 SER A O 1
ATOM 760 N N . ASN A 1 99 ? -16.046 -0.837 10.609 1.00 98.81 99 ASN A N 1
ATOM 761 C CA . ASN A 1 99 ? -17.395 -0.467 11.015 1.00 98.81 99 ASN A CA 1
ATOM 762 C C . ASN A 1 99 ? -17.383 0.041 12.463 1.00 98.81 99 ASN A C 1
ATOM 764 O O . ASN A 1 99 ? -17.179 -0.760 13.377 1.00 98.81 99 ASN A O 1
ATOM 768 N N . PRO A 1 100 ? -17.611 1.343 12.713 1.00 98.25 100 PRO A N 1
ATOM 769 C CA . PRO A 1 100 ? -17.589 1.887 14.069 1.00 98.25 100 PRO A CA 1
ATOM 770 C C . PRO A 1 100 ? -18.814 1.482 14.906 1.00 98.25 100 PRO A C 1
ATOM 772 O O . PRO A 1 100 ? -18.826 1.718 16.108 1.00 98.25 100 PRO A O 1
ATOM 775 N N . ASN A 1 101 ? -19.844 0.886 14.293 1.00 98.56 101 ASN A N 1
ATOM 776 C CA . ASN A 1 101 ? -21.104 0.531 14.954 1.00 98.56 101 ASN A CA 1
ATOM 777 C C . ASN A 1 101 ? -21.166 -0.945 15.377 1.00 98.56 101 ASN A C 1
ATOM 779 O O . ASN A 1 101 ? -22.150 -1.366 15.988 1.00 98.56 101 ASN A O 1
ATOM 783 N N . LYS A 1 102 ? -20.159 -1.748 15.011 1.00 98.56 102 LYS A N 1
ATOM 784 C CA . LYS A 1 102 ? -20.101 -3.179 15.312 1.00 98.56 102 LYS A CA 1
ATOM 785 C C . LYS A 1 102 ? -18.719 -3.577 15.799 1.00 98.56 102 LYS A C 1
ATOM 787 O O . LYS A 1 102 ? -17.703 -3.307 15.163 1.00 98.56 102 LYS A O 1
ATOM 792 N N . GLU A 1 103 ? -18.703 -4.295 16.909 1.00 98.81 103 GLU A N 1
ATOM 793 C CA . GLU A 1 103 ? -17.483 -4.776 17.537 1.00 98.81 103 GLU A CA 1
ATOM 794 C C . GLU A 1 103 ? -17.420 -6.300 17.497 1.00 98.81 103 GLU A C 1
ATOM 796 O O . GLU A 1 103 ? -18.432 -7.003 17.531 1.00 98.81 103 GLU A O 1
ATOM 801 N N . ASN A 1 104 ? -16.201 -6.827 17.444 1.00 98.56 104 ASN A N 1
ATOM 802 C CA . ASN A 1 104 ? -15.970 -8.245 17.658 1.00 98.56 104 ASN A CA 1
ATOM 803 C C . ASN A 1 104 ? -16.077 -8.604 19.153 1.00 98.56 104 ASN A C 1
ATOM 805 O O . ASN A 1 104 ? -16.221 -7.749 20.023 1.00 98.56 104 ASN A O 1
ATOM 809 N N . ARG A 1 105 ? -15.925 -9.894 19.476 1.00 98.56 105 ARG A N 1
ATOM 810 C CA . ARG A 1 105 ? -15.998 -10.421 20.855 1.00 98.56 105 ARG A CA 1
ATOM 811 C C . ARG A 1 105 ? -15.043 -9.746 21.861 1.00 98.56 105 ARG A C 1
ATOM 813 O O . ARG A 1 105 ? -15.240 -9.898 23.062 1.00 98.56 105 ARG A O 1
ATOM 820 N N . MET A 1 106 ? -14.011 -9.045 21.395 1.00 98.50 106 MET A N 1
ATOM 821 C CA . MET A 1 106 ? -13.006 -8.373 22.224 1.00 98.50 106 MET A CA 1
ATOM 822 C C . MET A 1 106 ? -13.210 -6.850 22.286 1.00 98.50 106 MET A C 1
ATOM 824 O O . MET A 1 106 ? -12.356 -6.166 22.841 1.00 98.50 106 MET A O 1
ATOM 828 N N . GLY A 1 107 ? -14.296 -6.317 21.717 1.00 98.50 107 GLY A N 1
ATOM 829 C CA . GLY A 1 107 ? -14.580 -4.879 21.705 1.00 98.50 107 GLY A CA 1
ATOM 830 C C . GLY A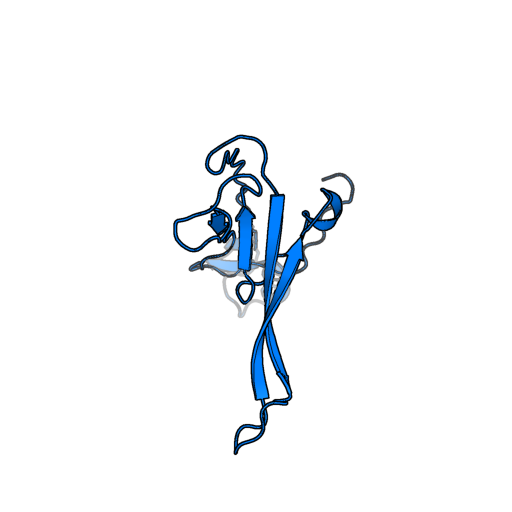 1 107 ? -13.789 -4.086 20.659 1.00 98.50 107 GLY A C 1
ATOM 831 O O . GLY A 1 107 ? -13.716 -2.868 20.742 1.00 98.50 107 GLY A O 1
ATOM 832 N N . ASN A 1 108 ? -13.151 -4.749 19.684 1.00 98.62 108 ASN A N 1
ATOM 833 C CA . ASN A 1 108 ? -12.498 -4.044 18.575 1.00 98.62 108 ASN A CA 1
ATOM 834 C C . ASN A 1 108 ? -13.470 -3.901 17.393 1.00 98.62 108 ASN A C 1
ATOM 836 O O . ASN A 1 108 ? -14.161 -4.881 17.089 1.00 98.62 108 ASN A O 1
ATOM 840 N N . PRO A 1 109 ? -13.473 -2.765 16.670 1.00 98.75 109 PRO A N 1
ATOM 841 C CA . PRO A 1 109 ? -14.286 -2.589 15.469 1.00 98.75 109 PRO A CA 1
ATOM 842 C C . PRO A 1 109 ? -14.037 -3.690 14.433 1.00 98.75 109 PRO A C 1
ATOM 844 O O . PRO A 1 109 ? -12.886 -3.988 14.086 1.00 98.75 109 PRO A O 1
ATOM 847 N N . VAL A 1 110 ? -15.105 -4.296 13.910 1.00 98.81 110 VAL A N 1
ATOM 848 C CA . VAL A 1 110 ? -14.975 -5.261 12.807 1.00 98.81 110 VAL A CA 1
ATOM 849 C C . VAL A 1 110 ? -14.421 -4.546 11.574 1.00 98.81 110 VAL A C 1
ATOM 851 O O . VAL A 1 110 ? -14.840 -3.436 11.246 1.00 98.81 110 VAL A O 1
ATOM 854 N N . SER A 1 111 ? -13.407 -5.138 10.942 1.00 98.88 111 SER A N 1
ATOM 855 C CA . SER A 1 111 ? -12.572 -4.442 9.959 1.00 98.88 111 SER A CA 1
ATOM 856 C C . SER A 1 111 ? -12.041 -5.383 8.880 1.00 98.88 111 SER A C 1
ATOM 858 O O . SER A 1 111 ? -11.786 -6.556 9.156 1.00 98.88 111 SER A O 1
ATOM 860 N N . TYR A 1 112 ? -11.780 -4.843 7.688 1.00 98.88 112 TYR A N 1
ATOM 861 C CA . TYR A 1 112 ? -10.946 -5.470 6.656 1.00 98.88 112 TYR A CA 1
ATOM 862 C C . TYR A 1 112 ? -9.682 -4.639 6.419 1.00 98.88 112 TYR A C 1
ATOM 864 O O . TYR A 1 112 ? -9.748 -3.412 6.344 1.00 98.88 112 TYR A O 1
ATOM 872 N N . GLN A 1 113 ? -8.531 -5.302 6.276 1.00 98.81 113 GLN A N 1
ATOM 873 C CA . GLN A 1 113 ? -7.274 -4.641 5.922 1.00 98.81 113 GLN A CA 1
ATOM 874 C C . GLN A 1 113 ? -7.141 -4.489 4.405 1.00 98.81 113 GLN A C 1
ATOM 876 O O . GLN A 1 113 ? -7.316 -5.452 3.660 1.00 98.81 113 GLN A O 1
ATOM 881 N N . ILE A 1 114 ? -6.770 -3.288 3.959 1.00 98.75 114 ILE A N 1
ATOM 882 C CA . ILE A 1 114 ? -6.556 -2.956 2.550 1.00 98.75 114 ILE A CA 1
ATOM 883 C C . ILE A 1 114 ? -5.048 -2.923 2.273 1.00 98.75 114 ILE A C 1
ATOM 885 O O . ILE A 1 114 ? -4.312 -2.151 2.889 1.00 98.75 114 ILE A O 1
ATOM 889 N N . ILE A 1 115 ? -4.586 -3.760 1.338 1.00 98.44 115 ILE A N 1
ATOM 890 C CA . ILE A 1 115 ? -3.173 -3.865 0.936 1.00 98.44 115 ILE A CA 1
ATOM 891 C C . ILE A 1 115 ? -3.091 -3.778 -0.598 1.00 98.44 115 ILE A C 1
ATOM 893 O O . ILE A 1 115 ? -3.160 -4.804 -1.275 1.00 98.44 115 ILE A O 1
ATOM 897 N N . PRO A 1 116 ? -2.952 -2.572 -1.179 1.00 97.00 116 PRO A N 1
ATOM 898 C CA . PRO A 1 116 ? -2.921 -2.395 -2.632 1.00 97.00 116 PRO A CA 1
ATOM 899 C C . PRO A 1 116 ? -1.577 -2.798 -3.264 1.00 97.00 116 PRO A C 1
ATOM 901 O O . PRO A 1 116 ? -1.502 -2.994 -4.473 1.00 97.00 116 PRO A O 1
ATOM 904 N N . TYR A 1 117 ? -0.514 -2.941 -2.464 1.00 95.38 117 TYR A N 1
ATOM 905 C CA . TYR A 1 117 ? 0.787 -3.444 -2.908 1.00 95.38 117 TYR A CA 1
ATOM 906 C C . TYR A 1 117 ? 1.261 -4.577 -1.993 1.00 95.38 117 TYR A C 1
ATOM 908 O O . TYR A 1 117 ? 1.866 -4.339 -0.951 1.00 95.38 117 TYR A O 1
ATOM 916 N N . ALA A 1 118 ? 0.971 -5.816 -2.396 1.00 96.25 118 ALA A N 1
ATOM 917 C CA . ALA A 1 118 ? 1.330 -7.036 -1.664 1.00 96.25 118 ALA A CA 1
ATOM 918 C C . ALA A 1 118 ? 2.529 -7.790 -2.281 1.00 96.25 118 ALA A C 1
ATOM 920 O O . ALA A 1 118 ? 2.834 -8.912 -1.883 1.00 96.25 118 ALA A O 1
ATOM 921 N N . GLY A 1 119 ? 3.206 -7.180 -3.258 1.00 93.94 119 GLY A N 1
ATOM 922 C CA . GLY A 1 119 ? 4.330 -7.764 -3.987 1.00 93.94 119 GLY A CA 1
ATOM 923 C C . GLY A 1 119 ? 4.127 -7.762 -5.502 1.00 93.94 119 GLY A C 1
ATOM 924 O O . GLY A 1 119 ? 3.052 -7.454 -6.012 1.00 93.94 119 GLY A O 1
ATOM 925 N N . GLY A 1 120 ? 5.191 -8.095 -6.228 1.00 93.62 120 GLY A N 1
ATOM 926 C CA . GLY A 1 120 ? 5.202 -8.186 -7.684 1.00 93.62 120 GLY A CA 1
ATOM 927 C C . GLY A 1 120 ? 6.537 -8.734 -8.181 1.00 93.62 120 GLY A C 1
ATOM 928 O O . GLY A 1 120 ? 7.548 -8.647 -7.487 1.00 93.62 120 GLY A O 1
ATOM 929 N N . THR A 1 121 ? 6.544 -9.317 -9.378 1.00 95.31 121 THR A N 1
ATOM 930 C CA . THR A 1 121 ? 7.757 -9.880 -10.004 1.00 95.31 121 THR A CA 1
ATOM 931 C C . THR A 1 121 ? 8.451 -8.905 -10.957 1.00 95.31 121 THR A C 1
ATOM 933 O O . THR A 1 121 ? 9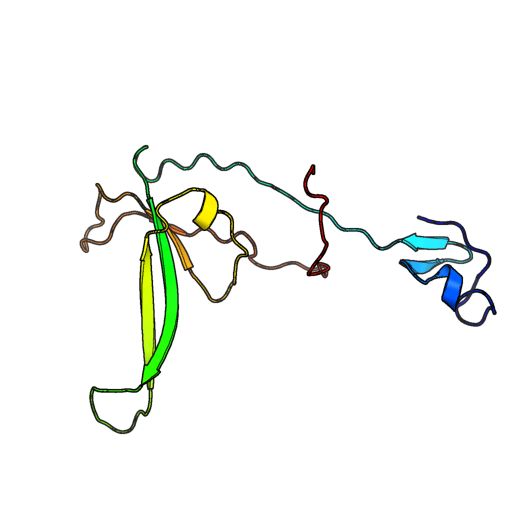.525 -9.212 -11.464 1.00 95.31 121 THR A O 1
ATOM 936 N N . HIS A 1 122 ? 7.849 -7.738 -11.203 1.00 90.31 122 HIS A N 1
ATOM 937 C CA . HIS A 1 122 ? 8.354 -6.706 -12.107 1.00 90.31 122 HIS A CA 1
ATOM 938 C C . HIS A 1 122 ? 8.567 -5.376 -11.369 1.00 90.31 122 HIS A C 1
ATOM 940 O O . HIS A 1 122 ? 7.812 -5.059 -10.445 1.00 90.31 122 HIS A O 1
ATOM 946 N N . PRO A 1 123 ? 9.574 -4.578 -11.767 1.00 82.00 123 PRO A N 1
ATOM 947 C CA . PRO A 1 123 ? 9.811 -3.262 -11.188 1.00 82.00 123 PRO A CA 1
ATOM 948 C C . PRO A 1 123 ? 8.746 -2.249 -11.634 1.00 82.00 123 PRO A C 1
ATOM 950 O O . PRO A 1 123 ? 8.214 -2.323 -12.739 1.00 82.00 123 PRO A O 1
ATOM 953 N N . VAL A 1 124 ? 8.482 -1.254 -10.786 1.00 82.88 124 VAL A N 1
ATOM 954 C CA . VAL A 1 124 ? 7.586 -0.124 -11.076 1.00 82.88 124 VAL A CA 1
ATOM 955 C C . VAL A 1 124 ? 8.388 1.170 -10.979 1.00 82.88 124 VAL A C 1
ATOM 957 O O . VAL A 1 124 ? 9.085 1.400 -9.988 1.00 82.88 124 VAL A O 1
ATOM 960 N N . ALA A 1 125 ? 8.287 2.032 -11.992 1.00 81.38 125 ALA A N 1
ATOM 961 C CA . ALA A 1 125 ? 8.870 3.365 -11.932 1.00 81.38 125 ALA A CA 1
ATOM 962 C C . ALA A 1 125 ? 8.133 4.218 -10.883 1.00 81.38 125 ALA A C 1
ATOM 964 O O . ALA A 1 125 ? 6.904 4.316 -10.891 1.00 81.38 125 ALA A O 1
ATOM 965 N N . LYS A 1 126 ? 8.891 4.832 -9.969 1.00 79.38 126 LYS A N 1
ATOM 966 C CA . LYS A 1 126 ? 8.365 5.764 -8.962 1.00 79.38 126 LYS A CA 1
ATOM 967 C C . LYS A 1 126 ? 8.460 7.200 -9.478 1.00 79.38 126 LYS A C 1
ATOM 969 O O . LYS A 1 126 ? 9.411 7.538 -10.173 1.00 79.38 126 LYS A O 1
ATOM 974 N N . GLY A 1 127 ? 7.509 8.046 -9.083 1.00 75.06 127 GLY A N 1
ATOM 975 C CA . GLY A 1 127 ? 7.561 9.488 -9.356 1.00 75.06 127 GLY A CA 1
ATOM 976 C C . GLY A 1 127 ? 7.123 9.909 -10.760 1.00 75.06 127 GLY A C 1
ATOM 977 O O . GLY A 1 127 ? 7.385 11.050 -11.134 1.00 75.06 127 GLY A O 1
ATOM 978 N N . ALA A 1 128 ? 6.457 9.025 -11.515 1.00 71.56 128 ALA A N 1
ATOM 979 C CA . ALA A 1 128 ? 5.747 9.424 -12.726 1.00 71.56 128 ALA A CA 1
ATOM 980 C C . ALA A 1 128 ? 4.779 10.569 -12.387 1.00 71.56 128 ALA A C 1
ATOM 982 O O . ALA A 1 128 ? 3.995 10.462 -11.440 1.00 71.56 128 ALA A O 1
ATOM 983 N N . GLN A 1 129 ? 4.908 11.674 -13.117 1.00 71.00 129 GLN A N 1
ATOM 984 C CA . GLN A 1 129 ? 4.032 12.833 -13.005 1.00 71.00 129 GLN A CA 1
ATOM 985 C C . GLN A 1 129 ? 2.947 12.658 -14.061 1.00 71.00 129 GLN A C 1
ATOM 987 O O . GLN A 1 129 ? 3.248 12.713 -15.253 1.00 71.00 129 GLN A O 1
ATOM 992 N N . PHE A 1 130 ? 1.726 12.387 -13.616 1.00 71.62 130 PHE A N 1
ATOM 993 C CA . PHE A 1 130 ? 0.552 12.462 -14.479 1.00 71.62 130 PHE A CA 1
ATOM 994 C C . PHE A 1 130 ? 0.167 13.929 -14.633 1.00 71.62 130 PHE A C 1
ATOM 996 O O . PHE A 1 130 ? 0.444 14.744 -13.741 1.00 71.62 130 PHE A O 1
ATOM 1003 N N . ALA A 1 131 ? -0.388 14.282 -15.786 1.00 70.25 131 ALA A N 1
ATOM 1004 C CA . ALA A 1 131 ? -0.835 15.646 -16.007 1.00 70.25 131 ALA A CA 1
ATOM 1005 C C . ALA A 1 131 ? -1.991 15.983 -15.038 1.00 70.25 131 ALA A C 1
ATOM 1007 O O . ALA A 1 131 ? -2.685 15.076 -14.583 1.00 70.25 131 ALA A O 1
ATOM 1008 N N . PRO A 1 132 ? -2.207 17.263 -14.679 1.00 65.56 132 PRO A N 1
ATOM 1009 C CA . PRO A 1 132 ? -3.296 17.648 -13.775 1.00 65.56 132 PRO A CA 1
ATOM 1010 C C . PRO A 1 132 ? -4.705 17.294 -14.286 1.00 65.56 132 PRO A C 1
ATOM 1012 O O . PRO A 1 132 ? -5.657 17.361 -13.513 1.00 65.56 132 PRO A O 1
ATOM 1015 N N . ASP A 1 133 ? -4.833 16.998 -15.579 1.00 67.12 133 ASP A N 1
ATOM 1016 C CA . ASP A 1 133 ? -6.058 16.680 -16.313 1.00 67.12 133 ASP A CA 1
ATOM 1017 C C . ASP A 1 133 ? -6.189 15.194 -16.712 1.00 67.12 133 ASP A C 1
ATOM 1019 O O . ASP A 1 133 ? -7.124 14.853 -17.439 1.00 67.12 133 ASP A O 1
ATOM 1023 N N . GLU A 1 134 ? -5.292 14.322 -16.230 1.00 51.72 134 GLU A N 1
ATOM 1024 C CA . GLU A 1 134 ? -5.412 12.852 -16.314 1.00 51.72 134 GLU A CA 1
ATOM 1025 C C . GLU A 1 134 ? -6.067 12.223 -15.075 1.00 51.72 134 GLU A C 1
ATOM 1027 O O . GLU A 1 134 ? -5.765 12.652 -13.935 1.00 51.72 134 GLU A O 1
#

pLDDT: mean 95.09, std 7.8, range [51.72, 98.88]